Protein AF-A0A933Z7L8-F1 (afdb_monomer_lite)

Sequence (98 aa):
MNASANYPQGLTKIIFEALVSLTPGLAAEGETLTPELLQRVEKEVHRRLAPQGNGRDRLFFDFIFGRSFAEASDLMLQTSSRPRRAKTAPRPALQAMA

Structure (mmCIF, N/CA/C/O backbone):
data_AF-A0A933Z7L8-F1
#
_entry.id   AF-A0A933Z7L8-F1
#
loop_
_atom_site.group_PDB
_atom_site.id
_atom_site.type_symbol
_atom_site.label_atom_id
_atom_site.label_alt_id
_atom_site.label_comp_id
_atom_site.label_asym_id
_atom_site.label_entity_id
_atom_site.label_seq_id
_atom_site.pdbx_PDB_ins_code
_atom_site.Cartn_x
_atom_site.Cartn_y
_atom_site.Cartn_z
_atom_site.occupancy
_atom_site.B_iso_or_equiv
_atom_site.auth_seq_id
_atom_site.auth_comp_id
_atom_site.auth_asym_id
_atom_site.auth_atom_id
_atom_site.pdbx_PDB_model_num
ATOM 1 N N . MET A 1 1 ? 14.208 -26.820 10.269 1.00 35.50 1 MET A N 1
ATOM 2 C CA . MET A 1 1 ? 13.726 -25.427 10.399 1.00 35.50 1 MET A CA 1
ATOM 3 C C . MET A 1 1 ? 13.053 -25.051 9.092 1.00 35.50 1 MET A C 1
ATOM 5 O O . MET A 1 1 ? 13.735 -24.952 8.081 1.00 35.50 1 MET A O 1
ATOM 9 N N . ASN A 1 2 ? 11.719 -24.991 9.083 1.00 35.88 2 ASN A N 1
ATOM 10 C CA . ASN A 1 2 ? 10.946 -24.701 7.876 1.00 35.88 2 ASN A CA 1
ATOM 11 C C . ASN A 1 2 ? 11.137 -23.235 7.491 1.00 35.88 2 ASN A C 1
ATOM 13 O O . ASN A 1 2 ? 10.870 -22.344 8.294 1.00 35.88 2 ASN A O 1
ATOM 17 N N . ALA A 1 3 ? 11.591 -23.004 6.262 1.00 44.00 3 ALA A N 1
ATOM 18 C CA . ALA A 1 3 ? 11.595 -21.698 5.627 1.00 44.00 3 ALA A CA 1
ATOM 19 C C . ALA A 1 3 ? 10.150 -21.305 5.284 1.00 44.00 3 ALA A C 1
ATOM 21 O O . ALA A 1 3 ? 9.753 -21.277 4.122 1.00 44.00 3 ALA A O 1
ATOM 22 N N . SER A 1 4 ? 9.352 -21.000 6.306 1.00 43.84 4 SER A N 1
ATOM 23 C CA . SER A 1 4 ? 8.209 -20.111 6.144 1.00 43.84 4 SER A CA 1
ATOM 24 C C . SER A 1 4 ? 8.808 -18.745 5.839 1.00 43.84 4 SER A C 1
ATOM 26 O O . SER A 1 4 ? 9.068 -17.953 6.740 1.00 43.84 4 SER A O 1
ATOM 28 N N . ALA A 1 5 ? 9.153 -18.520 4.569 1.00 47.75 5 ALA A N 1
ATOM 29 C CA . ALA A 1 5 ? 9.477 -17.196 4.072 1.00 47.75 5 ALA A CA 1
ATOM 30 C C . ALA A 1 5 ? 8.409 -16.246 4.622 1.00 47.75 5 ALA A C 1
ATOM 32 O O . ALA A 1 5 ? 7.223 -16.553 4.507 1.00 47.75 5 ALA A O 1
ATOM 33 N N . ASN A 1 6 ? 8.847 -15.184 5.300 1.00 58.34 6 ASN A N 1
ATOM 34 C CA . ASN A 1 6 ? 8.024 -14.159 5.934 1.00 58.34 6 ASN A CA 1
ATOM 35 C C . ASN A 1 6 ? 7.073 -13.520 4.910 1.00 58.34 6 ASN A C 1
ATOM 37 O O . ASN A 1 6 ? 7.334 -12.435 4.400 1.00 58.34 6 ASN A O 1
ATOM 41 N N . TYR A 1 7 ? 5.993 -14.211 4.556 1.00 55.19 7 TYR A N 1
ATOM 42 C CA . TYR A 1 7 ? 4.925 -13.632 3.767 1.00 55.19 7 TYR A CA 1
ATOM 43 C C . TYR A 1 7 ? 4.187 -12.649 4.671 1.00 55.19 7 TYR A C 1
ATOM 45 O O . TYR A 1 7 ? 3.862 -13.012 5.808 1.00 55.19 7 TYR A O 1
ATOM 53 N N . PRO A 1 8 ? 3.923 -11.419 4.198 1.00 65.06 8 PRO A N 1
ATOM 54 C CA . PRO A 1 8 ? 3.154 -10.467 4.977 1.00 65.06 8 PRO A CA 1
ATOM 55 C C . PRO A 1 8 ? 1.795 -11.091 5.322 1.00 65.06 8 PRO A C 1
ATOM 57 O O . PRO A 1 8 ? 1.194 -11.798 4.508 1.00 65.06 8 PRO A O 1
ATOM 60 N N . GLN A 1 9 ? 1.325 -10.862 6.546 1.00 74.38 9 GLN A N 1
ATOM 61 C CA . GLN A 1 9 ? -0.006 -11.257 7.009 1.00 74.38 9 GLN A CA 1
ATOM 62 C C . GLN A 1 9 ? -0.821 -10.013 7.372 1.00 74.38 9 GLN A C 1
ATOM 64 O O . GLN A 1 9 ? -0.269 -8.932 7.574 1.00 74.38 9 GLN A O 1
ATOM 69 N N . GLY A 1 10 ? -2.147 -10.155 7.438 1.00 83.56 10 GLY A N 1
ATOM 70 C CA . GLY A 1 10 ? -3.041 -9.048 7.782 1.00 83.56 10 GLY A CA 1
ATOM 71 C C . GLY A 1 10 ? -3.042 -7.928 6.736 1.00 83.56 10 GLY A C 1
ATOM 72 O O . GLY A 1 10 ? -2.937 -8.185 5.536 1.00 83.56 10 GLY A O 1
ATOM 73 N N . LEU A 1 11 ? -3.170 -6.679 7.191 1.00 84.31 11 LEU A N 1
ATOM 74 C CA . LEU A 1 11 ? -3.331 -5.514 6.316 1.00 84.31 11 LEU A CA 1
ATOM 75 C C . LEU A 1 11 ? -2.134 -5.297 5.377 1.00 84.31 11 LEU A C 1
ATOM 77 O O . LEU A 1 11 ? -2.336 -4.970 4.212 1.00 84.31 11 LEU A O 1
ATOM 81 N N . THR A 1 12 ? -0.907 -5.559 5.836 1.00 87.44 12 THR A N 1
ATOM 82 C CA . THR A 1 12 ? 0.308 -5.456 5.010 1.00 87.44 12 THR A CA 1
ATOM 83 C C . THR A 1 12 ? 0.227 -6.362 3.775 1.00 87.44 12 THR A C 1
ATOM 85 O O . THR A 1 12 ? 0.623 -5.955 2.685 1.00 87.44 12 THR A O 1
ATOM 88 N N . LYS A 1 13 ? -0.355 -7.566 3.902 1.00 87.69 13 LYS A N 1
ATOM 89 C CA . LYS A 1 13 ? -0.566 -8.478 2.765 1.00 87.69 13 LYS A CA 1
ATOM 90 C C . LYS A 1 13 ? -1.535 -7.891 1.745 1.00 87.69 13 LYS A C 1
ATOM 92 O O . LYS A 1 13 ? -1.255 -7.904 0.554 1.00 87.69 13 LYS A O 1
ATOM 97 N N . ILE A 1 14 ? -2.659 -7.371 2.231 1.00 87.81 14 ILE A N 1
ATOM 98 C CA . ILE A 1 14 ? -3.718 -6.800 1.394 1.00 87.81 14 ILE A CA 1
ATOM 99 C C . ILE A 1 14 ? -3.186 -5.574 0.643 1.00 87.81 14 ILE A C 1
ATOM 101 O O . ILE A 1 14 ? -3.423 -5.425 -0.553 1.00 87.81 14 ILE A O 1
ATOM 105 N N . ILE A 1 15 ? -2.413 -4.723 1.324 1.00 89.06 15 ILE A N 1
ATOM 106 C CA . ILE A 1 15 ? -1.751 -3.572 0.706 1.00 89.06 15 ILE A CA 1
ATOM 107 C C . ILE A 1 15 ? -0.739 -4.032 -0.348 1.00 89.06 15 ILE A C 1
ATOM 109 O O . ILE A 1 15 ? -0.737 -3.495 -1.452 1.00 89.06 15 ILE A O 1
ATOM 113 N N . PHE A 1 16 ? 0.083 -5.041 -0.050 1.00 85.88 16 PHE A N 1
ATOM 114 C CA . PHE A 1 16 ? 1.043 -5.588 -1.009 1.00 85.88 16 PHE A CA 1
ATOM 115 C C . PHE A 1 16 ? 0.351 -6.133 -2.269 1.00 85.88 16 PHE A C 1
ATOM 117 O O . PH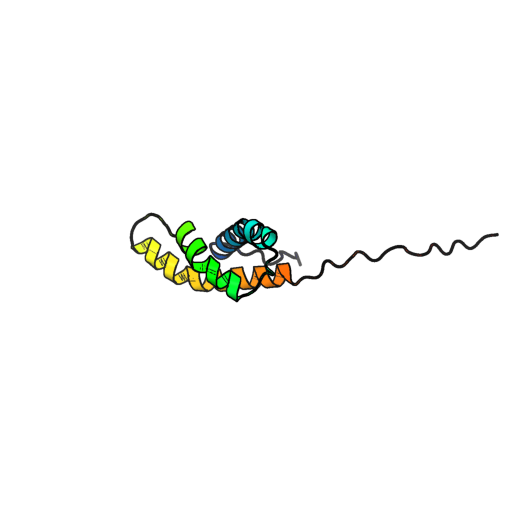E A 1 16 ? 0.760 -5.819 -3.383 1.00 85.88 16 PHE A O 1
ATOM 124 N N . GLU A 1 17 ? -0.734 -6.893 -2.121 1.00 86.12 17 GLU A N 1
ATOM 125 C CA . GLU A 1 17 ? -1.520 -7.407 -3.252 1.00 86.12 17 GLU A CA 1
ATOM 126 C C . GLU A 1 17 ? -2.172 -6.278 -4.069 1.00 86.12 17 GLU A C 1
ATOM 128 O O . GLU A 1 17 ? -2.189 -6.331 -5.304 1.00 86.12 17 GLU A O 1
ATOM 133 N N . ALA A 1 18 ? -2.658 -5.225 -3.405 1.00 86.31 18 ALA A N 1
ATOM 134 C CA . ALA A 1 18 ? -3.194 -4.040 -4.070 1.00 86.31 18 ALA A CA 1
ATOM 135 C C . ALA A 1 18 ? -2.111 -3.296 -4.868 1.00 86.31 18 ALA A C 1
ATOM 137 O O . ALA A 1 18 ? -2.345 -2.923 -6.018 1.00 86.31 18 ALA A O 1
ATOM 138 N N . LEU A 1 19 ? -0.918 -3.132 -4.293 1.00 83.94 19 LEU A N 1
ATOM 139 C CA . LEU A 1 19 ? 0.232 -2.533 -4.966 1.00 83.94 19 LEU A CA 1
ATOM 140 C C . LEU A 1 19 ? 0.655 -3.356 -6.190 1.00 83.94 19 LEU A C 1
ATOM 142 O O . LEU A 1 19 ? 0.774 -2.799 -7.281 1.00 83.94 19 LEU A O 1
ATOM 146 N N . VAL A 1 20 ? 0.786 -4.681 -6.047 1.00 82.19 20 VAL A N 1
ATOM 147 C CA . VAL A 1 20 ? 1.084 -5.599 -7.162 1.00 82.19 20 VAL A CA 1
ATOM 148 C C . VAL A 1 20 ? 0.026 -5.504 -8.256 1.00 82.19 20 VAL A C 1
ATOM 150 O O . VAL A 1 20 ? 0.373 -5.520 -9.427 1.00 82.19 20 VAL A O 1
ATOM 153 N N . SER A 1 21 ? -1.252 -5.349 -7.911 1.00 81.25 21 SER A N 1
ATOM 154 C CA . SER A 1 21 ? -2.330 -5.209 -8.901 1.00 81.25 21 SER A CA 1
ATOM 155 C C . SER A 1 21 ? -2.298 -3.868 -9.646 1.00 81.25 21 SER A C 1
ATOM 157 O O . SER A 1 21 ? -2.754 -3.785 -10.784 1.00 81.25 21 SER A O 1
ATOM 159 N N . LEU A 1 22 ? -1.753 -2.818 -9.027 1.00 76.94 22 LEU A N 1
ATOM 160 C CA . LEU A 1 22 ? -1.571 -1.495 -9.637 1.00 76.94 22 LEU A CA 1
ATOM 161 C C . LEU A 1 22 ? -0.291 -1.405 -10.484 1.00 76.94 22 LEU A C 1
ATOM 163 O O . LEU A 1 22 ? -0.215 -0.600 -11.410 1.00 76.94 22 LEU A O 1
ATOM 167 N N . THR A 1 23 ? 0.699 -2.257 -10.207 1.00 69.81 23 THR A N 1
ATOM 168 C CA . THR A 1 23 ? 2.011 -2.237 -10.875 1.00 69.81 23 THR A CA 1
ATOM 169 C C . THR A 1 23 ? 1.977 -2.536 -12.376 1.00 69.81 23 THR A C 1
ATOM 171 O O . THR A 1 23 ? 2.744 -1.907 -13.094 1.00 69.81 23 THR A O 1
ATOM 174 N N . PRO A 1 24 ? 1.131 -3.442 -12.909 1.00 64.75 24 PRO A N 1
ATOM 175 C CA . PRO A 1 24 ? 1.032 -3.682 -14.346 1.00 64.75 24 PRO A CA 1
ATOM 176 C C . PRO A 1 24 ? 0.717 -2.419 -15.148 1.00 64.75 24 PRO A C 1
ATOM 178 O O . PRO A 1 24 ? 1.214 -2.284 -16.261 1.00 64.75 24 PRO A O 1
ATOM 181 N N . GLY A 1 25 ? -0.055 -1.487 -14.576 1.00 57.66 25 GLY A N 1
ATOM 182 C CA . GLY A 1 25 ? -0.300 -0.180 -15.190 1.00 57.66 25 GLY A CA 1
ATOM 183 C C . GLY A 1 25 ? 0.970 0.670 -15.279 1.00 57.66 25 GLY A C 1
ATOM 184 O O . GLY A 1 25 ? 1.223 1.281 -16.305 1.00 57.66 25 GLY A O 1
ATOM 185 N N . LEU A 1 26 ? 1.813 0.620 -14.247 1.00 58.16 26 LEU A N 1
ATOM 186 C CA . LEU A 1 26 ? 3.066 1.379 -14.143 1.00 58.16 26 LEU A CA 1
ATOM 187 C C . LEU A 1 26 ? 4.199 0.773 -14.989 1.00 58.16 26 LEU A C 1
ATOM 189 O O . LEU A 1 26 ? 4.970 1.479 -15.632 1.00 58.16 26 LEU A O 1
ATOM 193 N N . ALA A 1 27 ? 4.268 -0.559 -15.048 1.00 59.09 27 ALA A N 1
ATOM 194 C CA . ALA A 1 27 ? 5.228 -1.283 -15.875 1.00 59.09 27 ALA A CA 1
ATOM 195 C C . ALA A 1 27 ? 4.935 -1.125 -17.378 1.00 59.09 27 ALA A C 1
ATOM 197 O O . ALA A 1 27 ? 5.863 -1.137 -18.185 1.00 59.09 27 ALA A O 1
ATOM 198 N N . ALA A 1 28 ? 3.662 -0.957 -17.757 1.00 57.16 28 ALA A N 1
ATOM 199 C CA . ALA A 1 28 ? 3.267 -0.647 -19.131 1.00 57.16 28 ALA A CA 1
ATOM 200 C C . ALA A 1 28 ? 3.713 0.760 -19.571 1.00 57.16 28 ALA A C 1
ATOM 202 O O . ALA A 1 28 ? 3.972 0.972 -20.753 1.00 57.16 28 ALA A O 1
ATOM 203 N N . GLU A 1 29 ? 3.863 1.691 -18.626 1.00 57.56 29 GLU A N 1
ATOM 204 C CA . GLU A 1 29 ? 4.389 3.042 -18.859 1.00 57.56 29 GLU A CA 1
ATOM 205 C C . GLU A 1 29 ? 5.931 3.090 -18.865 1.00 57.56 29 GLU A C 1
ATOM 207 O O . GLU A 1 29 ? 6.525 4.135 -19.118 1.00 57.56 29 GLU A O 1
ATOM 212 N N . GLY A 1 30 ? 6.601 1.950 -18.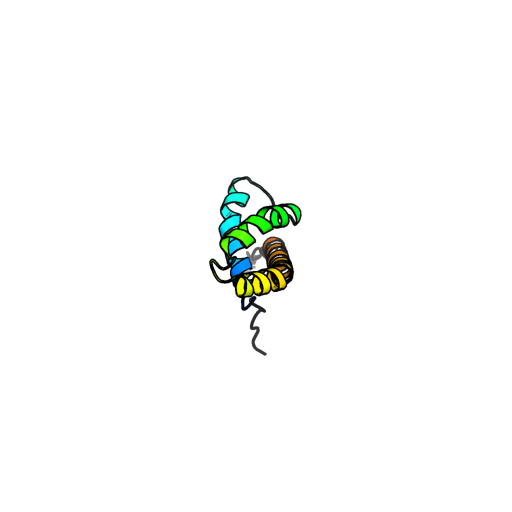643 1.00 55.72 30 GLY A N 1
ATOM 213 C CA . GLY A 1 30 ? 8.063 1.865 -18.582 1.00 55.72 30 GLY A CA 1
ATOM 214 C C . GLY A 1 30 ? 8.655 2.454 -17.299 1.00 55.72 30 GLY A C 1
ATOM 215 O O . GLY A 1 30 ? 9.871 2.642 -17.214 1.00 55.72 30 GLY A O 1
ATOM 216 N N . GLU A 1 31 ? 7.822 2.739 -16.296 1.00 60.38 31 GLU A N 1
ATOM 217 C CA . GLU A 1 31 ? 8.277 3.296 -15.031 1.00 60.38 31 GLU A CA 1
ATOM 218 C C . GLU A 1 31 ? 8.961 2.221 -14.178 1.00 60.38 31 GLU A C 1
ATOM 220 O O . GLU A 1 31 ? 8.467 1.107 -13.979 1.00 60.38 31 GLU A O 1
ATOM 225 N N . THR A 1 32 ? 10.146 2.560 -13.669 1.00 67.69 32 THR A N 1
ATOM 226 C CA . THR A 1 32 ? 10.854 1.717 -12.705 1.00 67.69 32 THR A CA 1
ATOM 227 C C . THR A 1 32 ? 10.200 1.887 -11.342 1.00 67.69 32 THR A C 1
ATOM 229 O O . THR A 1 32 ? 9.795 2.985 -10.974 1.00 67.69 32 THR A O 1
ATOM 232 N N . LEU A 1 33 ? 10.100 0.801 -10.579 1.00 72.94 33 LEU A N 1
ATOM 233 C CA . LEU A 1 33 ? 9.513 0.833 -9.247 1.00 72.94 33 LEU A CA 1
ATOM 234 C C . LEU A 1 33 ? 10.394 1.667 -8.305 1.00 72.94 33 LEU A C 1
ATOM 236 O O . LEU A 1 33 ? 11.420 1.181 -7.828 1.00 72.94 33 LEU A O 1
ATOM 240 N N . THR A 1 34 ? 10.016 2.924 -8.063 1.00 77.44 34 THR A N 1
ATOM 241 C CA . THR A 1 34 ? 10.733 3.823 -7.149 1.00 77.44 34 THR A CA 1
ATOM 242 C C . THR A 1 34 ? 9.893 4.172 -5.916 1.00 77.44 34 THR A C 1
ATOM 244 O O . THR A 1 34 ? 8.660 4.091 -5.954 1.00 77.44 34 THR A O 1
ATOM 247 N N . PRO A 1 35 ? 10.528 4.582 -4.804 1.00 77.94 35 PRO A N 1
ATOM 248 C CA . PRO A 1 35 ? 9.818 5.036 -3.608 1.00 77.94 35 PRO A CA 1
ATOM 249 C C . PRO A 1 35 ? 8.834 6.184 -3.880 1.00 77.94 35 PRO A C 1
ATOM 251 O O . PRO A 1 35 ? 7.747 6.218 -3.306 1.00 77.94 35 PRO A O 1
ATOM 254 N N . GLU A 1 36 ? 9.178 7.105 -4.780 1.00 80.25 36 GLU A N 1
ATOM 255 C CA . GLU A 1 36 ? 8.340 8.255 -5.137 1.00 80.25 36 GLU A CA 1
ATOM 256 C C . GLU A 1 36 ? 7.060 7.807 -5.844 1.00 80.25 36 GLU A C 1
ATOM 258 O O . GLU A 1 36 ? 5.986 8.370 -5.619 1.00 80.25 36 GLU A O 1
ATOM 263 N N . LEU A 1 37 ? 7.158 6.767 -6.675 1.00 80.06 37 LEU A N 1
ATOM 264 C CA . LEU A 1 37 ? 6.008 6.176 -7.342 1.00 80.06 37 LEU A CA 1
ATOM 265 C C . LEU A 1 37 ? 5.076 5.487 -6.342 1.00 80.06 37 LEU A C 1
ATOM 267 O O . LEU A 1 37 ? 3.858 5.663 -6.402 1.00 80.06 37 LEU A O 1
ATOM 271 N N . LEU A 1 38 ? 5.650 4.769 -5.373 1.00 82.31 38 LEU A N 1
ATOM 272 C CA . LEU A 1 38 ? 4.896 4.129 -4.295 1.00 82.31 38 LEU A CA 1
ATOM 273 C C . LEU A 1 38 ? 4.147 5.161 -3.437 1.00 82.31 38 LEU A C 1
ATOM 275 O O . LEU A 1 38 ? 2.969 4.970 -3.147 1.00 82.31 38 LEU A O 1
ATOM 279 N N . GLN A 1 39 ? 4.756 6.310 -3.134 1.00 81.06 39 GLN A N 1
ATOM 280 C CA . GLN A 1 39 ? 4.063 7.404 -2.437 1.00 81.06 39 GLN A CA 1
ATOM 281 C C . GLN A 1 39 ? 2.894 7.991 -3.245 1.00 81.06 39 GLN A C 1
ATOM 283 O O . GLN A 1 39 ? 1.872 8.374 -2.675 1.00 81.06 39 GLN A O 1
ATOM 288 N N . ARG A 1 40 ? 2.993 8.053 -4.580 1.00 82.19 40 ARG A N 1
ATOM 289 C CA . ARG A 1 40 ? 1.884 8.542 -5.423 1.00 82.19 40 ARG A CA 1
ATOM 290 C C . ARG A 1 40 ? 0.672 7.617 -5.370 1.00 82.19 40 ARG A C 1
ATOM 292 O O . ARG A 1 40 ? -0.459 8.103 -5.338 1.00 82.19 40 ARG A O 1
ATOM 299 N N . VAL A 1 41 ? 0.895 6.303 -5.333 1.00 85.38 41 VAL A N 1
ATOM 300 C CA . VAL A 1 41 ? -0.193 5.314 -5.266 1.00 85.38 41 VAL A CA 1
ATOM 301 C C . VAL A 1 41 ? -0.726 5.096 -3.851 1.00 85.38 41 VAL A C 1
ATOM 303 O O . VAL A 1 41 ? -1.821 4.556 -3.708 1.00 85.38 41 VAL A O 1
ATOM 306 N N . GLU A 1 42 ? -0.030 5.569 -2.814 1.00 88.88 42 GLU A N 1
ATOM 307 C CA . GLU A 1 42 ? -0.446 5.460 -1.409 1.00 88.88 42 GLU A CA 1
ATOM 308 C C . GLU A 1 42 ? -1.883 5.941 -1.184 1.00 88.88 42 GLU A C 1
ATOM 310 O O . GLU A 1 42 ? -2.714 5.205 -0.650 1.00 88.88 42 GLU A O 1
ATOM 315 N N . LYS A 1 43 ? -2.210 7.149 -1.660 1.00 87.31 43 LYS A N 1
ATOM 316 C CA . LYS A 1 43 ? -3.556 7.728 -1.515 1.00 87.31 43 LYS A CA 1
ATOM 317 C C . LYS A 1 43 ? -4.626 6.905 -2.228 1.00 87.31 43 LYS A C 1
ATOM 319 O O . LYS A 1 43 ? -5.745 6.787 -1.730 1.00 87.31 43 LYS A O 1
ATOM 324 N N . GLU A 1 44 ? -4.296 6.334 -3.383 1.00 87.56 44 GLU A N 1
ATOM 325 C CA . GLU A 1 44 ? -5.230 5.508 -4.149 1.00 87.56 44 GLU A CA 1
ATOM 326 C C . GLU A 1 44 ? -5.459 4.153 -3.470 1.00 87.56 44 GLU A C 1
ATOM 328 O O . GLU A 1 44 ? -6.603 3.718 -3.332 1.00 87.56 44 GLU A O 1
ATOM 333 N N . VAL A 1 45 ? -4.397 3.517 -2.971 1.00 89.56 45 VAL A N 1
ATOM 334 C CA . VAL A 1 45 ? -4.486 2.270 -2.198 1.00 89.56 45 VAL A CA 1
ATOM 335 C C . VAL A 1 45 ? -5.274 2.493 -0.910 1.00 89.56 45 VAL A C 1
ATOM 337 O O . VAL A 1 45 ? -6.193 1.727 -0.616 1.00 89.56 45 VAL A O 1
ATOM 340 N N . HIS A 1 46 ? -4.992 3.578 -0.187 1.00 91.06 46 HIS A N 1
ATOM 341 C CA . HIS A 1 46 ? -5.745 3.972 0.999 1.00 91.06 46 HIS A CA 1
ATOM 342 C C . HIS A 1 46 ? -7.230 4.133 0.678 1.00 91.06 46 HIS A C 1
ATOM 344 O O . HIS A 1 46 ? -8.081 3.600 1.382 1.00 91.06 46 HIS A O 1
ATOM 350 N N . ARG A 1 47 ? -7.573 4.849 -0.399 1.00 88.25 47 ARG A N 1
ATOM 351 C CA . ARG A 1 47 ? -8.968 5.081 -0.798 1.00 88.25 47 ARG A CA 1
ATOM 352 C C . ARG A 1 47 ? -9.703 3.785 -1.140 1.00 88.25 47 ARG A C 1
ATOM 354 O O . ARG A 1 47 ? -10.873 3.658 -0.791 1.00 88.25 47 ARG A O 1
ATOM 361 N N . ARG A 1 48 ? -9.036 2.844 -1.813 1.00 87.75 48 ARG A N 1
ATOM 362 C CA . ARG A 1 48 ? -9.618 1.548 -2.205 1.00 87.75 48 ARG A CA 1
ATOM 363 C C . ARG A 1 48 ? -9.838 0.613 -1.024 1.00 87.75 48 ARG A C 1
ATOM 365 O O . ARG A 1 48 ? -10.837 -0.096 -1.000 1.00 87.75 48 ARG A O 1
ATOM 372 N N . LEU A 1 49 ? -8.892 0.590 -0.089 1.00 89.31 49 LEU A N 1
ATOM 373 C CA . LEU A 1 49 ? -8.904 -0.340 1.039 1.00 89.31 49 LEU A CA 1
ATOM 374 C C . LEU A 1 49 ? -9.618 0.218 2.272 1.00 89.31 49 LEU A C 1
ATOM 376 O O . LEU A 1 49 ? -9.982 -0.556 3.156 1.00 89.31 49 LEU A O 1
ATOM 380 N N . ALA A 1 50 ? -9.825 1.535 2.339 1.00 88.94 50 ALA A N 1
ATOM 381 C CA . ALA A 1 50 ? -10.505 2.156 3.462 1.00 88.94 50 ALA A CA 1
ATOM 382 C C . ALA A 1 50 ? -11.929 1.593 3.621 1.00 88.94 50 ALA A C 1
ATOM 384 O O . ALA A 1 50 ? -12.696 1.559 2.649 1.00 88.94 50 ALA A O 1
ATOM 385 N N . PRO A 1 51 ? -12.320 1.199 4.846 1.00 86.38 51 PRO A N 1
ATOM 386 C CA . PRO A 1 51 ? -13.646 0.662 5.098 1.00 86.38 51 PRO A CA 1
ATOM 387 C C . PRO A 1 51 ? -14.728 1.705 4.785 1.00 86.38 51 PRO A C 1
ATOM 389 O O . PRO A 1 51 ? -14.632 2.878 5.162 1.00 86.38 51 PRO A O 1
ATOM 392 N N . GLN A 1 52 ? -15.778 1.254 4.097 1.00 80.62 52 GLN A N 1
ATOM 393 C CA . GLN A 1 52 ? -16.993 2.019 3.806 1.00 80.62 52 GLN A CA 1
ATOM 394 C C . GLN A 1 52 ? -17.965 1.840 4.984 1.00 80.62 52 GLN A C 1
ATOM 396 O O . GLN A 1 52 ? -18.958 1.126 4.882 1.00 80.62 52 GLN A O 1
ATOM 401 N N . GLY A 1 53 ? -17.618 2.377 6.154 1.00 73.12 53 GLY A N 1
ATOM 402 C CA . GLY A 1 53 ? -18.348 2.100 7.392 1.00 73.12 53 GLY A CA 1
ATOM 403 C C . GLY A 1 53 ? -18.152 3.154 8.475 1.00 73.12 53 GLY A C 1
ATOM 404 O O . GLY A 1 53 ? -17.656 4.251 8.218 1.00 73.12 53 GLY A O 1
ATOM 405 N N . ASN A 1 54 ? -18.573 2.811 9.693 1.00 71.00 54 ASN A N 1
ATOM 406 C CA . ASN A 1 54 ? -18.561 3.690 10.861 1.00 71.00 54 ASN A CA 1
ATOM 407 C C . ASN A 1 54 ? -17.185 4.343 11.075 1.00 71.00 54 ASN A C 1
ATOM 409 O O . ASN A 1 54 ? -16.145 3.697 10.941 1.00 71.00 54 ASN A O 1
ATOM 413 N N . GLY A 1 55 ? -17.175 5.616 11.489 1.00 80.44 55 GLY A N 1
ATOM 414 C CA . GLY A 1 55 ? -15.947 6.410 11.637 1.00 80.44 55 GLY A CA 1
ATOM 415 C C . GLY A 1 55 ? -14.884 5.792 12.555 1.00 80.44 55 GLY A C 1
ATOM 416 O O . GLY A 1 55 ? -13.706 6.089 12.405 1.00 80.44 55 GLY A O 1
ATOM 417 N N . ARG A 1 56 ? -15.263 4.880 13.459 1.00 86.81 56 ARG A N 1
ATOM 418 C CA . ARG A 1 56 ? -14.319 4.146 14.309 1.00 86.81 56 ARG A CA 1
ATOM 419 C C . ARG A 1 56 ? -13.410 3.217 13.499 1.00 86.81 56 ARG A C 1
ATOM 421 O O . ARG A 1 56 ? -12.201 3.264 13.689 1.00 86.81 56 ARG A O 1
ATOM 428 N N . ASP A 1 57 ? -13.962 2.421 12.588 1.00 85.31 57 ASP A N 1
ATOM 429 C CA . ASP A 1 57 ? -13.175 1.473 11.785 1.00 85.31 57 ASP A CA 1
ATOM 430 C C . ASP A 1 57 ? -12.259 2.213 10.810 1.00 85.31 57 ASP A C 1
ATOM 432 O O . ASP A 1 57 ? -11.129 1.791 10.574 1.00 85.31 57 ASP A O 1
ATOM 436 N N . ARG A 1 58 ? -12.718 3.372 10.320 1.00 87.06 58 ARG A N 1
ATOM 437 C CA . ARG A 1 58 ? -11.911 4.314 9.540 1.00 87.06 58 ARG A CA 1
ATOM 438 C C . ARG A 1 58 ? -10.701 4.805 10.338 1.00 87.06 58 ARG A C 1
ATOM 440 O O . ARG A 1 58 ? -9.586 4.695 9.856 1.00 87.06 58 ARG A O 1
ATOM 447 N N . LEU A 1 59 ? -10.902 5.265 11.574 1.00 88.19 59 LEU A N 1
ATOM 448 C CA . LEU A 1 59 ? -9.811 5.746 12.429 1.00 88.19 59 LEU A CA 1
ATOM 449 C C . LEU A 1 59 ? -8.796 4.646 12.758 1.00 88.19 59 LEU A C 1
ATOM 451 O O . LEU A 1 59 ? -7.592 4.892 12.720 1.00 88.19 59 LEU A O 1
ATOM 455 N N . PHE A 1 60 ? -9.266 3.432 13.071 1.00 87.81 60 PHE A N 1
ATOM 456 C CA . PHE A 1 60 ? -8.368 2.298 13.303 1.00 87.81 60 PHE A CA 1
ATOM 457 C C . PHE A 1 60 ? -7.583 1.942 12.045 1.00 87.81 60 PHE A C 1
ATOM 459 O O . PHE A 1 60 ? -6.378 1.729 12.145 1.00 87.81 60 PHE A O 1
ATOM 466 N N . PHE A 1 61 ? -8.244 1.908 10.885 1.00 89.94 61 PHE A N 1
ATOM 467 C CA . PHE A 1 61 ? -7.602 1.679 9.596 1.00 89.94 61 PHE A CA 1
ATOM 468 C C . PHE A 1 61 ? -6.534 2.737 9.307 1.00 89.94 61 PHE A C 1
ATOM 470 O O . PHE A 1 61 ? -5.387 2.368 9.082 1.00 89.94 61 PHE A O 1
ATOM 477 N N . ASP A 1 62 ? -6.874 4.025 9.385 1.00 89.44 62 ASP A N 1
ATOM 478 C CA . ASP A 1 62 ? -5.960 5.135 9.099 1.00 89.44 62 ASP A CA 1
ATOM 479 C C . ASP A 1 62 ? -4.715 5.073 10.012 1.00 89.44 62 ASP A C 1
ATOM 481 O O . ASP A 1 62 ? -3.590 5.287 9.559 1.00 89.44 62 ASP A O 1
ATOM 485 N N . PHE A 1 63 ? -4.896 4.699 11.288 1.00 89.81 63 PHE A N 1
ATOM 486 C CA . PHE A 1 63 ? -3.803 4.562 12.258 1.00 89.81 63 PHE A CA 1
ATOM 487 C C . PHE A 1 63 ? -2.805 3.454 11.893 1.00 89.81 63 PHE A C 1
ATOM 489 O O . PHE A 1 63 ? -1.594 3.639 12.020 1.00 89.81 63 PHE A O 1
ATOM 496 N N . ILE A 1 64 ? -3.294 2.291 11.452 1.00 90.69 64 ILE A N 1
ATOM 497 C CA . ILE A 1 64 ? -2.428 1.150 11.111 1.00 90.69 64 ILE A CA 1
ATOM 498 C C . ILE A 1 64 ? -1.931 1.196 9.662 1.00 90.69 64 ILE A C 1
ATOM 500 O O . ILE A 1 64 ? -0.891 0.609 9.356 1.00 90.69 64 ILE A O 1
ATOM 504 N N . PHE A 1 65 ? -2.643 1.901 8.778 1.00 92.38 65 PHE A N 1
ATOM 505 C CA . PHE A 1 65 ? -2.385 1.917 7.344 1.00 92.38 65 PHE A CA 1
ATOM 506 C C . PHE A 1 65 ? -0.976 2.402 7.027 1.00 92.38 65 PHE A C 1
ATOM 508 O O . PHE A 1 65 ? -0.259 1.703 6.322 1.00 92.38 65 PHE A O 1
ATOM 515 N N . GLY A 1 66 ? -0.546 3.544 7.574 1.00 89.19 66 GLY A N 1
ATOM 516 C CA . GLY A 1 66 ? 0.756 4.129 7.229 1.00 89.19 66 GLY A CA 1
ATOM 517 C C . GLY A 1 66 ? 1.928 3.183 7.515 1.00 89.19 66 GLY A C 1
ATOM 518 O O . GLY A 1 66 ? 2.819 3.010 6.683 1.00 89.19 66 GLY A O 1
AT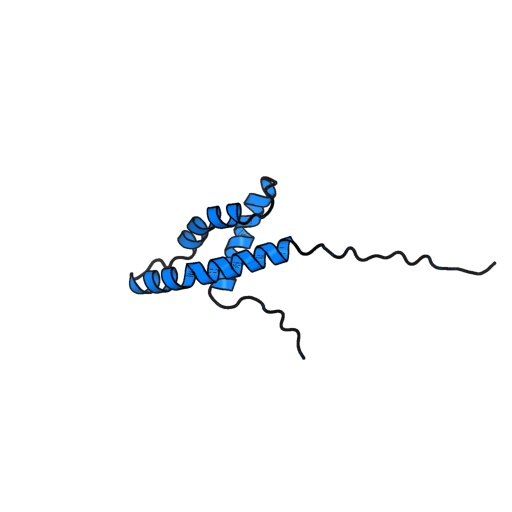OM 519 N N . ARG A 1 67 ? 1.889 2.485 8.658 1.00 89.44 67 ARG A N 1
ATOM 520 C CA . ARG A 1 67 ? 2.905 1.483 9.006 1.00 89.44 67 ARG A CA 1
ATOM 521 C C . ARG A 1 67 ? 2.854 0.279 8.066 1.00 89.44 67 ARG A C 1
ATOM 523 O O . ARG A 1 67 ? 3.887 -0.113 7.529 1.00 89.44 67 ARG A O 1
ATOM 530 N N . SER A 1 68 ? 1.670 -0.289 7.842 1.00 90.25 68 SER A N 1
ATOM 531 C CA . SER A 1 68 ? 1.506 -1.432 6.936 1.00 90.25 68 SER A CA 1
ATOM 532 C C . SER A 1 68 ? 1.843 -1.084 5.482 1.00 90.25 68 SER A C 1
ATOM 534 O O . SER A 1 68 ? 2.322 -1.940 4.742 1.00 90.25 68 SER A O 1
ATOM 536 N N . PHE A 1 69 ? 1.637 0.167 5.070 1.00 90.50 69 PHE A N 1
ATOM 537 C CA . PHE A 1 69 ? 1.983 0.663 3.746 1.00 90.50 69 PHE A CA 1
ATOM 538 C C . PHE A 1 69 ? 3.493 0.783 3.552 1.00 90.50 69 PHE A C 1
ATOM 540 O O . PHE A 1 69 ? 4.011 0.339 2.525 1.00 90.50 69 PHE A O 1
ATOM 547 N N . ALA A 1 70 ? 4.211 1.310 4.546 1.00 88.25 70 ALA A N 1
ATOM 548 C CA . ALA A 1 70 ? 5.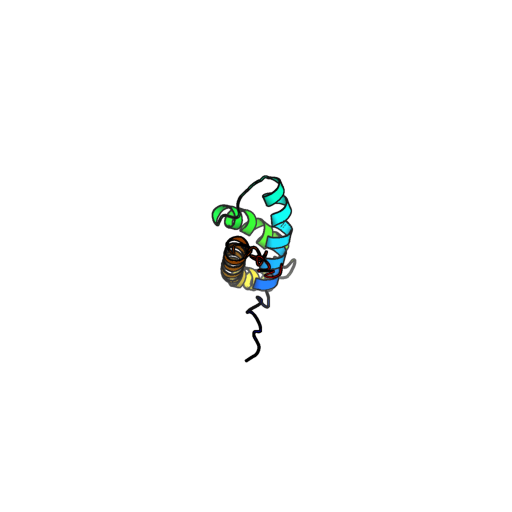670 1.350 4.528 1.00 88.25 70 ALA A CA 1
ATOM 549 C C . ALA A 1 70 ? 6.274 -0.064 4.459 1.00 88.25 70 ALA A C 1
ATOM 551 O O . ALA A 1 70 ? 7.147 -0.319 3.632 1.00 88.25 70 ALA A O 1
ATOM 552 N N . GLU A 1 71 ? 5.757 -1.005 5.259 1.00 88.31 71 GLU A N 1
ATOM 553 C CA . GLU A 1 71 ? 6.186 -2.411 5.235 1.00 88.31 71 GLU A CA 1
ATOM 554 C C . GLU A 1 71 ? 5.917 -3.074 3.870 1.00 88.31 71 GLU A C 1
ATOM 556 O O . GLU A 1 71 ? 6.784 -3.753 3.321 1.00 88.31 71 GLU A O 1
ATOM 561 N N . ALA A 1 72 ? 4.733 -2.862 3.287 1.00 87.69 72 ALA A N 1
ATOM 562 C CA . ALA A 1 72 ? 4.384 -3.421 1.981 1.00 87.69 72 ALA A CA 1
ATOM 563 C C . ALA A 1 72 ? 5.227 -2.823 0.842 1.00 87.69 72 ALA A C 1
ATOM 565 O O . ALA A 1 72 ? 5.647 -3.551 -0.058 1.00 87.69 72 ALA A O 1
ATOM 566 N N . SER A 1 73 ? 5.506 -1.519 0.901 1.00 85.56 73 SER A N 1
ATOM 567 C CA . SER A 1 73 ? 6.350 -0.811 -0.067 1.00 85.56 73 SER A CA 1
ATOM 568 C C . SER A 1 73 ? 7.791 -1.319 -0.034 1.00 85.56 73 SER A C 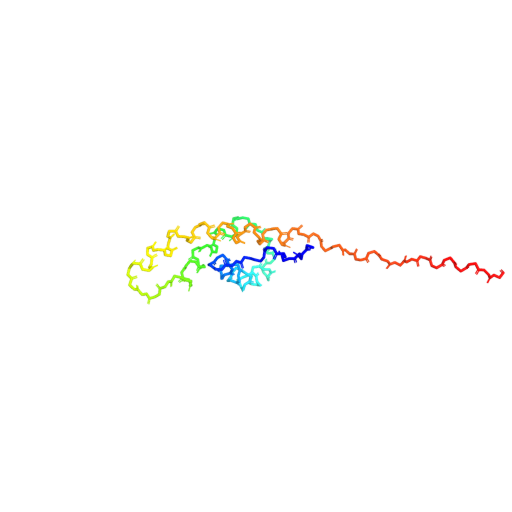1
ATOM 570 O O . SER A 1 73 ? 8.370 -1.601 -1.082 1.00 85.56 73 SER A O 1
ATOM 572 N N . ASP A 1 74 ? 8.352 -1.516 1.160 1.00 85.75 74 ASP A N 1
ATOM 573 C CA . ASP A 1 74 ? 9.697 -2.068 1.328 1.00 85.75 74 ASP A CA 1
ATOM 574 C C . ASP A 1 74 ? 9.803 -3.494 0.757 1.00 85.75 74 ASP A C 1
ATOM 576 O O . ASP A 1 74 ? 10.704 -3.799 -0.028 1.00 85.75 74 ASP A O 1
ATOM 580 N N . LEU A 1 75 ? 8.813 -4.352 1.030 1.00 83.62 75 LEU A N 1
ATOM 581 C CA . LEU A 1 75 ? 8.735 -5.694 0.436 1.00 83.62 75 LEU A CA 1
ATOM 582 C C . LEU A 1 75 ? 8.666 -5.654 -1.099 1.00 83.62 75 LEU A C 1
ATOM 584 O O . LEU A 1 75 ? 9.250 -6.498 -1.788 1.00 83.62 75 LEU A O 1
ATOM 588 N N . MET A 1 76 ? 7.965 -4.673 -1.656 1.00 82.44 76 MET A N 1
ATOM 589 C CA . MET A 1 76 ? 7.828 -4.492 -3.098 1.00 82.44 76 MET A CA 1
ATOM 590 C C . MET A 1 76 ? 9.143 -4.061 -3.765 1.00 82.44 76 MET A C 1
ATOM 592 O O . MET A 1 76 ? 9.516 -4.575 -4.824 1.00 82.44 76 MET A O 1
ATOM 596 N N . LEU A 1 77 ? 9.900 -3.179 -3.111 1.00 81.88 77 LEU A N 1
ATOM 597 C CA . LEU A 1 77 ? 11.230 -2.762 -3.557 1.00 81.88 77 LEU A CA 1
ATOM 598 C C . LEU A 1 77 ? 12.242 -3.910 -3.463 1.00 81.88 77 LEU A C 1
ATOM 600 O O . LEU A 1 77 ? 13.023 -4.125 -4.394 1.00 81.88 77 LEU A O 1
ATOM 604 N N . GLN A 1 78 ? 12.196 -4.708 -2.392 1.00 79.69 78 GLN A N 1
ATOM 605 C CA . GLN A 1 78 ? 13.053 -5.886 -2.233 1.00 79.69 78 GLN A CA 1
ATOM 606 C C . GLN A 1 78 ? 12.764 -6.971 -3.283 1.00 79.69 78 GLN A C 1
ATOM 608 O O . GLN A 1 78 ? 13.688 -7.602 -3.803 1.00 79.69 78 GLN A O 1
ATOM 613 N N . THR A 1 79 ? 11.489 -7.203 -3.614 1.00 72.62 79 THR A N 1
ATOM 614 C CA . THR A 1 79 ? 11.093 -8.194 -4.632 1.00 72.62 79 THR A CA 1
ATOM 615 C C . THR A 1 79 ? 11.460 -7.754 -6.047 1.00 72.62 79 THR A C 1
ATOM 617 O O . THR A 1 79 ? 11.894 -8.592 -6.838 1.00 72.62 79 THR A O 1
ATOM 620 N N . SER A 1 80 ? 11.379 -6.454 -6.337 1.00 66.25 80 SER A N 1
ATOM 621 C CA . SER A 1 80 ? 11.789 -5.866 -7.621 1.00 66.25 80 SER A CA 1
ATOM 622 C C . SER A 1 80 ? 13.313 -5.823 -7.791 1.00 66.25 80 SER A C 1
ATOM 624 O O . SER A 1 80 ? 13.824 -6.023 -8.890 1.00 66.25 80 SER A O 1
ATOM 626 N N . SER A 1 81 ? 14.053 -5.626 -6.696 1.00 59.28 81 SER A N 1
ATOM 627 C CA . SER A 1 81 ? 15.521 -5.535 -6.700 1.00 59.28 81 SER A CA 1
ATOM 628 C C . SER A 1 81 ? 16.227 -6.887 -6.705 1.00 59.28 81 SER A C 1
ATOM 630 O O . SER A 1 81 ? 17.452 -6.934 -6.805 1.00 59.28 81 SER A O 1
ATOM 632 N N . ARG A 1 82 ? 15.505 -8.006 -6.569 1.00 50.69 82 ARG A N 1
ATOM 633 C CA . ARG A 1 82 ? 16.130 -9.330 -6.550 1.00 50.69 82 ARG A CA 1
ATOM 634 C C . ARG A 1 82 ? 16.502 -9.708 -7.988 1.00 50.69 82 ARG A C 1
ATOM 636 O O . ARG A 1 82 ? 15.605 -10.037 -8.767 1.00 50.69 82 ARG A O 1
ATOM 643 N N . PRO A 1 83 ? 17.795 -9.713 -8.372 1.00 44.25 83 PRO A N 1
ATOM 644 C CA . PRO A 1 83 ? 18.169 -10.154 -9.703 1.00 44.25 83 PRO A CA 1
ATOM 645 C C . PRO A 1 83 ? 17.715 -11.606 -9.836 1.00 44.25 83 PRO A C 1
ATOM 647 O O . PRO A 1 83 ? 18.039 -12.449 -8.989 1.00 44.25 83 PRO A O 1
ATOM 650 N N . ARG A 1 84 ? 16.942 -11.919 -10.885 1.00 45.03 84 ARG A N 1
ATOM 651 C CA . ARG A 1 84 ? 16.742 -13.312 -11.290 1.00 45.03 84 ARG A CA 1
ATOM 652 C C . ARG A 1 84 ? 18.141 -13.891 -11.441 1.00 45.03 84 ARG A C 1
ATOM 654 O O . ARG A 1 84 ? 18.847 -13.537 -12.380 1.00 45.03 84 ARG A O 1
ATOM 661 N N . ARG A 1 85 ? 18.558 -14.758 -10.512 1.00 44.81 85 ARG A N 1
ATOM 662 C CA . ARG A 1 85 ? 19.727 -15.616 -10.707 1.00 44.81 85 ARG A CA 1
ATOM 663 C C . ARG A 1 85 ? 19.427 -16.398 -11.980 1.00 44.81 85 ARG A C 1
ATOM 665 O O . ARG A 1 85 ? 18.657 -17.359 -11.950 1.00 44.81 85 ARG A O 1
ATOM 672 N N . ALA A 1 86 ? 19.957 -15.925 -13.104 1.00 47.75 86 ALA A N 1
ATOM 673 C CA . ALA A 1 86 ? 19.996 -16.684 -14.332 1.00 47.75 86 ALA A CA 1
ATOM 674 C C . ALA A 1 86 ? 20.641 -18.014 -13.950 1.00 47.75 86 ALA A C 1
ATOM 676 O O . ALA A 1 86 ? 21.730 -18.037 -13.374 1.00 47.75 86 ALA A O 1
ATOM 677 N N . LYS A 1 87 ? 19.915 -19.116 -14.146 1.00 49.00 87 LYS A N 1
ATOM 678 C CA . LYS A 1 87 ? 20.485 -20.447 -13.978 1.00 49.00 87 LYS A CA 1
ATOM 679 C C . LYS A 1 87 ? 21.628 -20.554 -14.979 1.00 49.00 87 LYS A C 1
ATOM 681 O O . LYS A 1 87 ? 21.401 -20.766 -16.164 1.00 49.00 87 LYS A O 1
ATOM 686 N N . THR A 1 88 ? 22.845 -20.373 -14.493 1.00 53.97 88 THR A N 1
ATOM 687 C CA . THR A 1 88 ? 24.064 -20.707 -15.207 1.00 53.97 88 THR A CA 1
ATOM 688 C C . THR A 1 88 ? 24.061 -22.211 -15.457 1.00 53.97 88 THR A C 1
ATOM 690 O O . THR A 1 88 ? 24.207 -22.990 -14.519 1.00 53.97 88 THR A O 1
ATOM 693 N N . ALA A 1 89 ? 23.868 -22.617 -16.707 1.00 54.16 89 ALA A N 1
ATOM 694 C CA . ALA A 1 89 ? 24.434 -23.836 -17.278 1.00 54.16 89 ALA A CA 1
ATOM 695 C C . ALA A 1 89 ? 24.324 -23.726 -18.808 1.00 54.16 89 ALA A C 1
ATOM 697 O O . ALA A 1 89 ? 23.236 -23.498 -19.328 1.00 54.16 89 ALA A O 1
ATOM 698 N N . PRO A 1 90 ? 25.444 -23.894 -19.521 1.00 50.72 90 PRO A N 1
ATOM 699 C CA . PRO A 1 90 ? 25.759 -25.252 -19.922 1.00 50.72 90 PRO A CA 1
ATOM 700 C C . PRO A 1 90 ? 27.108 -25.663 -19.346 1.00 50.72 90 PRO A C 1
ATOM 702 O O . PRO A 1 90 ? 28.122 -24.986 -19.479 1.00 50.72 90 PRO A O 1
ATOM 705 N N . ARG A 1 91 ? 27.100 -26.807 -18.673 1.00 61.38 91 ARG A N 1
ATOM 706 C CA . ARG A 1 91 ? 28.308 -27.546 -18.332 1.00 61.38 91 ARG A CA 1
ATOM 707 C C . ARG A 1 91 ? 28.916 -27.990 -19.673 1.00 61.38 91 ARG A C 1
ATOM 709 O O . ARG A 1 91 ? 28.215 -28.708 -20.388 1.00 61.38 91 ARG A O 1
ATOM 716 N N . PRO A 1 92 ? 30.141 -27.589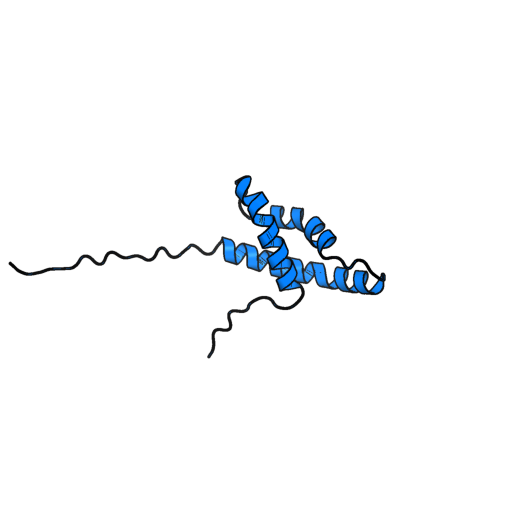 -20.064 1.00 55.00 92 PRO A N 1
ATOM 717 C CA . PRO A 1 92 ? 30.784 -28.238 -21.192 1.00 55.00 92 PRO A CA 1
ATOM 718 C C . PRO A 1 92 ? 30.980 -29.698 -20.786 1.00 55.00 92 PRO A C 1
ATOM 720 O O . PRO A 1 92 ? 31.651 -30.004 -19.796 1.00 55.00 92 PRO A O 1
ATOM 723 N N . ALA A 1 93 ? 30.298 -30.599 -21.490 1.00 57.97 93 ALA A N 1
ATOM 724 C CA . ALA A 1 93 ? 30.588 -32.012 -21.399 1.00 57.97 93 ALA A CA 1
ATOM 725 C C . ALA A 1 93 ? 32.014 -32.184 -21.920 1.00 57.97 93 ALA A C 1
ATOM 727 O O . ALA A 1 93 ? 32.271 -32.078 -23.116 1.00 57.97 93 ALA A O 1
ATOM 728 N N . LEU A 1 94 ? 32.944 -32.403 -20.994 1.00 61.88 94 LEU A N 1
ATOM 729 C CA . LEU A 1 94 ? 34.245 -32.967 -21.292 1.00 61.88 94 LEU A CA 1
ATOM 730 C C . LEU A 1 94 ? 33.985 -34.409 -21.754 1.00 61.88 94 LEU A C 1
ATOM 732 O O . LEU A 1 94 ? 34.026 -35.344 -20.959 1.00 61.88 94 LEU A O 1
ATOM 736 N N . GLN A 1 95 ? 33.607 -34.580 -23.019 1.00 52.00 95 GLN A N 1
ATOM 737 C CA . GLN A 1 95 ? 33.640 -35.881 -23.666 1.00 52.00 95 GLN A CA 1
ATOM 738 C C . GLN A 1 95 ? 35.061 -36.042 -24.196 1.00 52.00 95 GLN A C 1
ATOM 740 O O . GLN A 1 95 ? 35.402 -35.664 -25.312 1.00 52.00 95 GLN A O 1
ATOM 745 N N . ALA A 1 96 ? 35.919 -36.532 -23.303 1.00 58.84 96 ALA A N 1
ATOM 746 C CA . ALA A 1 96 ? 37.025 -37.366 -23.723 1.00 58.84 96 ALA A CA 1
ATOM 747 C C . ALA A 1 96 ? 36.455 -38.560 -24.508 1.00 58.84 96 ALA A C 1
ATOM 749 O O . ALA A 1 96 ? 35.352 -39.011 -24.193 1.00 58.84 96 ALA A O 1
ATOM 750 N N . MET A 1 97 ? 37.263 -39.066 -25.444 1.00 50.72 97 MET A N 1
ATOM 751 C CA . MET A 1 97 ? 37.174 -40.333 -26.191 1.00 50.72 97 MET A CA 1
ATOM 752 C C . MET A 1 97 ? 36.993 -40.170 -27.707 1.00 50.72 97 MET A C 1
ATOM 754 O O . MET A 1 97 ? 35.878 -40.230 -28.216 1.00 50.72 97 MET A O 1
ATOM 758 N N . ALA A 1 98 ? 38.124 -40.018 -28.406 1.00 48.91 98 ALA A N 1
ATOM 759 C CA . ALA A 1 98 ? 38.597 -40.916 -29.471 1.00 48.91 98 ALA A CA 1
ATOM 760 C C . ALA A 1 98 ? 40.023 -40.511 -29.873 1.00 48.91 98 ALA A C 1
ATOM 762 O O . ALA A 1 98 ? 40.203 -39.342 -30.280 1.00 48.91 98 ALA A O 1
#

Radius of gyration: 20.31 Å; chains: 1; bounding box: 57×50×44 Å

Secondary structure (DSSP, 8-state):
---------THHHHHHHHHHHHHHHHHHTT----HHHHHHHHHHHHHHHS-SS-HHHHHHHHHHHHHHHHHHHHHHHHHHSS----------------

pLDDT: mean 73.22, std 16.13, range [35.5, 92.38]

Foldseek 3Di:
DDCPPCQDDDPLNVLLVVVVVCVVVVVVVVHDLDPVVLVVCLVVSCVVPQDPDDVVSNVVCVVCSVVSSVVSSVVVVVVSPDPPPPPDDDDPPPPDDD